Protein AF-A0A940ZMK5-F1 (afdb_monomer)

pLDDT: mean 85.36, std 7.64, range [56.47, 95.06]

Structure (mmCIF, N/CA/C/O backbone):
data_AF-A0A940ZMK5-F1
#
_entry.id   AF-A0A940ZMK5-F1
#
loop_
_atom_site.group_PDB
_atom_site.id
_atom_site.type_symbol
_atom_site.label_atom_id
_atom_site.label_alt_id
_atom_site.label_comp_id
_atom_site.label_asym_id
_atom_site.label_entity_id
_atom_site.label_seq_id
_atom_site.pdbx_PDB_ins_code
_atom_site.Cartn_x
_atom_site.Cartn_y
_atom_site.Cartn_z
_atom_site.occupancy
_atom_site.B_iso_or_equiv
_atom_site.auth_seq_id
_atom_site.auth_comp_id
_atom_site.auth_asym_id
_atom_site.auth_atom_id
_atom_site.pdbx_PDB_model_num
ATOM 1 N N . VAL A 1 1 ? -12.697 -5.880 -16.665 1.00 56.47 1 VAL A N 1
ATOM 2 C CA . VAL A 1 1 ? -12.229 -5.425 -15.326 1.00 56.47 1 VAL A CA 1
ATOM 3 C C . VAL A 1 1 ? -10.711 -5.629 -15.134 1.00 56.47 1 VAL A C 1
ATOM 5 O O . VAL A 1 1 ? -10.242 -5.677 -14.007 1.00 56.47 1 VAL A O 1
ATOM 8 N N . ASN A 1 2 ? -9.910 -5.724 -16.208 1.00 72.31 2 ASN A N 1
ATOM 9 C CA . ASN A 1 2 ? -8.469 -6.023 -16.096 1.00 72.31 2 ASN A CA 1
ATOM 10 C C . ASN A 1 2 ? -7.566 -4.816 -16.372 1.00 72.31 2 ASN A C 1
ATOM 12 O O . ASN A 1 2 ? -6.529 -4.694 -15.732 1.00 72.31 2 ASN A O 1
ATOM 16 N N . THR A 1 3 ? -8.013 -3.874 -17.207 1.00 85.69 3 THR A N 1
ATOM 17 C CA . THR A 1 3 ? -7.230 -2.696 -17.605 1.00 85.69 3 THR A CA 1
ATOM 18 C C . THR A 1 3 ? -6.737 -1.885 -16.410 1.00 85.69 3 THR A C 1
ATOM 20 O O . THR A 1 3 ? -5.552 -1.609 -16.317 1.00 85.69 3 THR A O 1
ATOM 23 N N . LEU A 1 4 ? -7.608 -1.576 -15.442 1.00 84.12 4 LEU A N 1
ATOM 24 C CA . LEU A 1 4 ? -7.210 -0.800 -14.264 1.00 84.12 4 LEU A CA 1
ATOM 25 C C . LEU A 1 4 ? -6.150 -1.525 -13.416 1.00 84.12 4 LEU A C 1
ATOM 27 O O . LEU A 1 4 ? -5.189 -0.910 -12.962 1.00 84.12 4 LEU A O 1
ATOM 31 N N . ARG A 1 5 ? -6.295 -2.844 -13.231 1.00 83.25 5 ARG A N 1
ATOM 32 C CA . ARG A 1 5 ? -5.331 -3.664 -12.483 1.00 83.25 5 ARG A CA 1
ATOM 33 C C . ARG A 1 5 ? -3.974 -3.694 -13.182 1.00 83.25 5 ARG A C 1
ATOM 35 O O . ARG A 1 5 ? -2.947 -3.508 -12.539 1.00 83.25 5 ARG A O 1
ATOM 42 N N . GLU A 1 6 ? -3.975 -3.917 -14.490 1.00 87.06 6 GLU A N 1
ATOM 43 C CA . GLU A 1 6 ? -2.765 -3.930 -15.313 1.00 87.06 6 GLU A CA 1
ATOM 44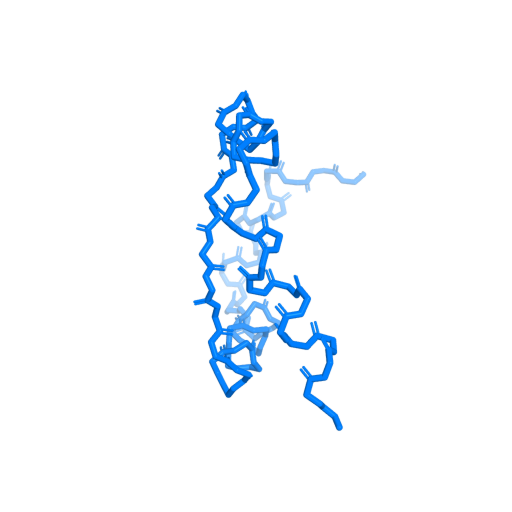 C C . GLU A 1 6 ? -2.073 -2.563 -15.309 1.00 87.06 6 GLU A C 1
ATOM 46 O O . GLU A 1 6 ? -0.853 -2.495 -15.158 1.00 87.06 6 GLU A O 1
ATOM 51 N N . SER A 1 7 ? -2.841 -1.471 -15.373 1.00 88.81 7 SER A N 1
ATOM 52 C CA . SER A 1 7 ? -2.317 -0.111 -15.236 1.00 88.81 7 SER A CA 1
ATOM 53 C C . SER A 1 7 ? -1.611 0.096 -13.895 1.00 88.81 7 SER A C 1
ATOM 55 O O . SER A 1 7 ? -0.484 0.585 -13.891 1.00 88.81 7 SER A O 1
ATOM 57 N N . PHE A 1 8 ? -2.197 -0.334 -12.770 1.00 86.88 8 PHE A N 1
ATOM 58 C CA . PHE A 1 8 ? -1.532 -0.246 -11.463 1.00 86.88 8 PHE A CA 1
ATOM 59 C C . PHE A 1 8 ? -0.235 -1.061 -11.407 1.00 86.88 8 PHE A C 1
ATOM 61 O O . PHE A 1 8 ? 0.780 -0.561 -10.927 1.00 86.88 8 PHE A O 1
ATOM 68 N N . ILE A 1 9 ? -0.227 -2.283 -11.948 1.00 87.25 9 ILE A N 1
ATOM 69 C CA . ILE A 1 9 ? 0.984 -3.118 -12.005 1.00 87.25 9 ILE A CA 1
ATOM 70 C C . ILE A 1 9 ? 2.093 -2.432 -12.811 1.00 87.25 9 ILE A C 1
ATOM 72 O O . ILE A 1 9 ? 3.263 -2.495 -12.433 1.00 87.25 9 ILE A O 1
ATOM 76 N N . ASN A 1 10 ? 1.741 -1.783 -13.920 1.00 89.56 10 ASN A N 1
ATOM 77 C CA . ASN A 1 10 ? 2.707 -1.093 -14.767 1.00 89.56 10 ASN A CA 1
ATOM 78 C C . ASN A 1 10 ? 3.269 0.165 -14.092 1.00 89.56 10 ASN A C 1
ATOM 80 O O . ASN A 1 10 ? 4.476 0.381 -14.152 1.00 89.56 10 ASN A O 1
ATOM 84 N N . VAL A 1 11 ? 2.442 0.931 -13.375 1.00 90.44 11 VAL A N 1
ATOM 85 C CA . VAL A 1 11 ? 2.893 2.103 -12.601 1.00 90.44 11 VAL A CA 1
ATOM 86 C C . VAL A 1 11 ? 3.889 1.712 -11.504 1.00 90.44 11 VAL A C 1
ATOM 88 O O . VAL A 1 11 ? 4.868 2.415 -11.287 1.00 90.44 11 VAL A O 1
ATOM 91 N N . LEU A 1 12 ? 3.734 0.548 -10.865 1.00 88.12 12 LEU A N 1
ATOM 92 C CA . LEU A 1 12 ? 4.707 0.055 -9.875 1.00 88.12 12 LEU A CA 1
ATOM 93 C C . LEU A 1 12 ? 6.095 -0.255 -10.470 1.00 88.12 12 LEU A C 1
ATOM 95 O O . LEU A 1 12 ? 7.069 -0.445 -9.732 1.00 88.12 12 LEU A O 1
ATOM 99 N N . LYS A 1 13 ? 6.207 -0.352 -11.797 1.00 88.00 13 LYS A N 1
ATOM 100 C CA . LYS A 1 13 ? 7.474 -0.541 -12.518 1.00 88.00 13 LYS A CA 1
ATOM 101 C C . LYS A 1 13 ? 8.048 0.777 -13.040 1.00 88.00 13 LYS A C 1
ATOM 103 O O . LYS A 1 13 ? 9.182 0.772 -13.511 1.00 88.00 13 LYS A O 1
ATOM 108 N N . ASP A 1 14 ? 7.297 1.871 -12.943 1.00 93.00 14 ASP A 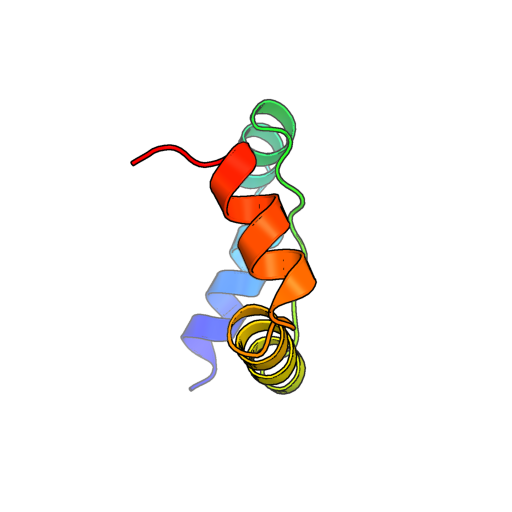N 1
ATOM 109 C CA . ASP A 1 14 ? 7.722 3.178 -13.421 1.00 93.00 14 ASP A CA 1
ATOM 110 C C . ASP A 1 14 ? 8.918 3.708 -12.592 1.00 93.00 14 ASP A C 1
ATOM 112 O O . ASP A 1 14 ? 8.847 3.762 -11.356 1.00 93.00 14 ASP A O 1
ATOM 116 N N . PRO A 1 15 ? 10.048 4.069 -13.232 1.00 92.00 15 PRO A N 1
ATOM 117 C CA . PRO A 1 15 ? 11.235 4.536 -12.520 1.00 92.00 15 PRO A CA 1
ATOM 118 C C . PRO A 1 15 ? 11.051 5.869 -11.787 1.00 92.00 15 PRO A C 1
ATOM 120 O O . PRO A 1 15 ? 11.707 6.086 -10.768 1.00 92.00 15 PRO A O 1
ATOM 123 N N . GLU A 1 16 ? 10.211 6.769 -12.298 1.00 93.50 16 GLU A N 1
ATOM 124 C CA . GLU A 1 16 ? 9.932 8.066 -11.679 1.00 93.50 16 GLU A CA 1
ATOM 125 C C . GLU A 1 16 ? 9.087 7.870 -10.420 1.00 93.50 16 GLU A C 1
ATOM 127 O O . GLU A 1 16 ? 9.470 8.339 -9.346 1.00 93.50 16 GLU A O 1
ATOM 132 N N . MET A 1 17 ? 8.039 7.047 -10.513 1.00 91.75 17 MET A N 1
ATOM 133 C CA . MET A 1 17 ? 7.210 6.654 -9.372 1.00 91.75 17 MET A CA 1
ATOM 134 C C . MET A 1 17 ? 8.040 5.995 -8.263 1.00 91.75 17 MET A C 1
ATOM 136 O O . MET A 1 17 ? 7.876 6.302 -7.083 1.00 91.75 17 MET A O 1
ATOM 140 N N . ARG A 1 18 ? 8.978 5.107 -8.619 1.00 90.12 18 ARG A N 1
ATOM 141 C CA . ARG A 1 18 ? 9.864 4.455 -7.637 1.00 90.12 18 ARG A CA 1
ATOM 142 C C . ARG A 1 18 ? 10.805 5.432 -6.946 1.00 90.12 18 ARG A C 1
ATOM 144 O O . ARG A 1 18 ? 11.030 5.298 -5.746 1.00 90.12 18 ARG A O 1
ATOM 151 N N . LYS A 1 19 ? 11.367 6.393 -7.681 1.00 93.25 19 LYS A N 1
ATOM 152 C CA . LYS A 1 19 ? 12.238 7.426 -7.102 1.00 93.25 19 LYS A CA 1
ATOM 153 C C . LYS A 1 19 ? 11.468 8.323 -6.142 1.00 93.25 19 LYS A C 1
ATOM 155 O O . LYS A 1 19 ? 11.978 8.620 -5.063 1.00 93.25 19 LYS A O 1
ATOM 1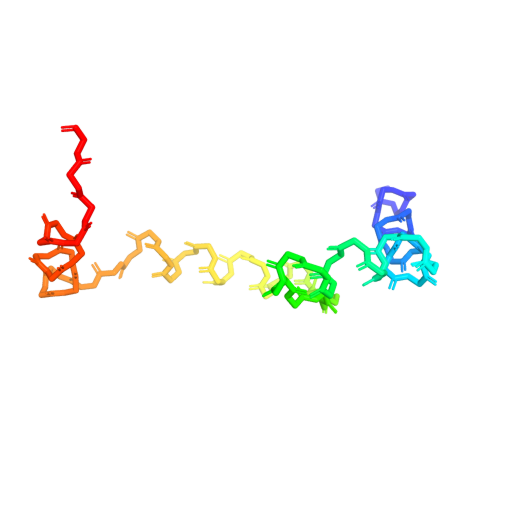60 N N . ASP A 1 20 ? 10.257 8.724 -6.513 1.00 93.75 20 ASP A N 1
ATOM 161 C CA . ASP A 1 20 ? 9.411 9.534 -5.6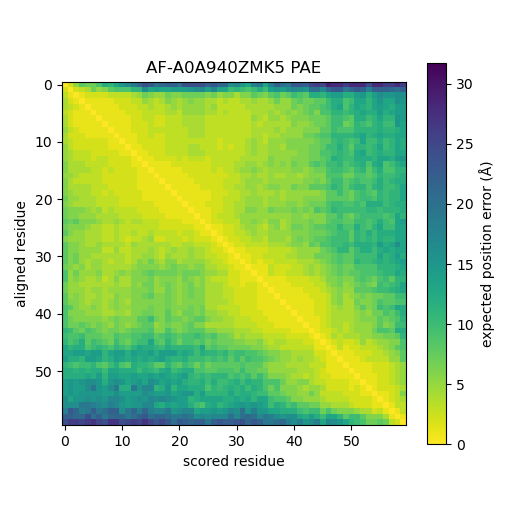42 1.00 93.75 20 ASP A CA 1
ATOM 162 C C . ASP A 1 20 ? 8.996 8.758 -4.384 1.00 93.75 20 ASP A C 1
ATOM 164 O O . ASP A 1 20 ? 9.141 9.254 -3.268 1.00 93.75 20 ASP A O 1
ATOM 168 N N . ALA A 1 21 ? 8.609 7.490 -4.527 1.00 91.69 21 ALA A N 1
ATOM 169 C CA . ALA A 1 21 ? 8.296 6.644 -3.383 1.00 91.69 21 ALA A CA 1
ATOM 170 C C . ALA A 1 21 ? 9.500 6.461 -2.443 1.00 91.69 21 ALA A C 1
ATOM 172 O O . ALA A 1 21 ? 9.360 6.629 -1.235 1.00 91.69 21 ALA A O 1
ATOM 173 N N . GLN A 1 22 ? 10.703 6.223 -2.977 1.00 91.06 22 GLN A N 1
ATOM 174 C CA . GLN A 1 22 ? 11.928 6.150 -2.169 1.00 91.06 22 GLN A CA 1
ATOM 175 C C . GLN A 1 22 ? 12.210 7.456 -1.420 1.00 91.06 22 GLN A C 1
ATOM 177 O O . GLN A 1 22 ? 12.533 7.424 -0.233 1.00 91.06 22 GLN A O 1
ATOM 182 N N . LYS A 1 23 ? 12.058 8.605 -2.089 1.00 94.81 23 LYS A N 1
ATOM 183 C CA . LYS A 1 23 ? 12.225 9.928 -1.474 1.00 94.81 23 LYS A CA 1
ATOM 184 C C . LYS A 1 23 ? 11.257 10.138 -0.307 1.00 94.81 23 LYS A C 1
ATOM 186 O O . LYS A 1 23 ? 11.646 10.718 0.703 1.00 94.81 23 LYS A O 1
ATOM 191 N N . ASN A 1 24 ? 10.028 9.648 -0.441 1.00 95.06 24 ASN A N 1
ATOM 192 C CA . ASN A 1 24 ? 8.977 9.767 0.568 1.00 95.06 24 ASN A CA 1
ATOM 193 C C . ASN A 1 24 ? 8.917 8.573 1.540 1.00 95.06 24 ASN A C 1
ATOM 195 O O . ASN A 1 24 ? 7.971 8.479 2.316 1.00 95.06 24 ASN A O 1
ATOM 199 N N . GLN A 1 25 ? 9.906 7.668 1.512 1.00 91.50 25 GLN A N 1
ATOM 200 C CA . GLN A 1 25 ? 9.946 6.452 2.342 1.00 91.50 25 GLN A CA 1
ATOM 201 C C . GLN A 1 25 ? 8.682 5.581 2.213 1.00 91.50 25 GLN A C 1
ATOM 203 O O . GLN A 1 25 ? 8.278 4.894 3.150 1.00 91.50 25 GLN A O 1
ATOM 208 N N . MET A 1 26 ? 8.055 5.608 1.039 1.00 90.75 26 MET A N 1
ATOM 209 C CA . MET A 1 26 ? 6.902 4.789 0.705 1.00 90.75 26 MET A CA 1
ATOM 210 C C . MET A 1 26 ? 7.347 3.478 0.067 1.00 90.75 26 MET A C 1
ATOM 212 O O . MET A 1 26 ? 8.088 3.459 -0.917 1.00 90.75 26 MET A O 1
ATOM 216 N N . GLU A 1 27 ? 6.844 2.371 0.602 1.00 87.88 27 GLU A N 1
ATOM 217 C CA . GLU A 1 27 ? 7.031 1.051 0.015 1.00 87.88 27 GLU A CA 1
ATOM 218 C C . GLU A 1 27 ? 5.984 0.805 -1.080 1.00 87.88 27 GLU A C 1
ATOM 220 O O . GLU A 1 27 ? 4.786 1.008 -0.878 1.00 87.88 27 GLU A O 1
ATOM 225 N N . LEU A 1 28 ? 6.445 0.389 -2.263 1.00 87.50 28 LEU A N 1
ATOM 226 C CA . LEU A 1 28 ? 5.588 0.081 -3.405 1.00 87.50 28 LEU A CA 1
ATOM 227 C C . LEU A 1 28 ? 5.544 -1.430 -3.624 1.00 87.50 28 LEU A C 1
ATOM 229 O O . LEU A 1 28 ? 6.512 -2.021 -4.101 1.00 87.50 28 LEU A O 1
ATOM 233 N N . GLU A 1 29 ? 4.395 -2.040 -3.345 1.00 85.62 29 GLU A N 1
ATOM 234 C CA . GLU A 1 29 ? 4.139 -3.455 -3.608 1.00 85.62 29 GLU A CA 1
ATOM 235 C C . GLU A 1 29 ? 2.826 -3.663 -4.370 1.00 85.62 29 GLU A C 1
ATOM 237 O O . GLU A 1 29 ? 1.875 -2.888 -4.253 1.00 85.62 29 GLU A O 1
ATOM 242 N N . TYR A 1 30 ? 2.767 -4.733 -5.167 1.00 83.81 30 TYR A N 1
ATOM 243 C CA . TYR A 1 30 ? 1.504 -5.193 -5.733 1.00 83.81 30 TYR A CA 1
ATOM 244 C C . TYR A 1 30 ? 0.804 -6.103 -4.725 1.00 83.81 30 TYR A C 1
ATOM 246 O O . TYR A 1 30 ? 1.358 -7.127 -4.331 1.00 83.81 30 TYR A O 1
ATOM 254 N N . VAL A 1 31 ? -0.435 -5.766 -4.372 1.00 83.88 31 VAL A N 1
ATOM 255 C CA . VAL A 1 31 ? -1.274 -6.582 -3.488 1.00 83.88 31 VAL A CA 1
ATOM 256 C C . VAL A 1 31 ? -2.409 -7.209 -4.308 1.00 83.88 31 VAL A C 1
ATOM 258 O O . VAL A 1 31 ? -3.135 -6.481 -4.993 1.00 83.88 31 VAL A O 1
ATOM 261 N N . PRO A 1 32 ? -2.600 -8.540 -4.262 1.00 85.00 32 PRO A N 1
ATOM 262 C CA . PRO A 1 32 ? -3.739 -9.189 -4.900 1.00 85.00 32 PRO A CA 1
ATOM 263 C C . PRO A 1 32 ? -5.084 -8.659 -4.367 1.00 85.00 32 PRO A C 1
ATOM 265 O O . PRO A 1 32 ? -5.187 -8.343 -3.182 1.00 85.00 32 PRO A O 1
ATOM 268 N N . PRO A 1 33 ? -6.149 -8.606 -5.192 1.00 82.19 33 PRO A N 1
ATOM 269 C CA . PRO A 1 33 ? -7.451 -8.064 -4.782 1.00 82.19 33 PRO A CA 1
ATOM 270 C C . PRO A 1 33 ? -8.034 -8.689 -3.505 1.00 82.19 33 PRO A C 1
ATOM 272 O O . PRO A 1 33 ? -8.535 -7.969 -2.642 1.00 82.19 33 PRO A O 1
ATOM 275 N N . ASP A 1 34 ? -7.919 -10.009 -3.360 1.00 85.31 34 ASP A N 1
ATOM 276 C CA . ASP A 1 34 ? -8.449 -10.731 -2.198 1.00 85.31 34 ASP A CA 1
ATOM 277 C C . ASP A 1 34 ? -7.704 -10.370 -0.905 1.00 85.31 34 ASP A C 1
ATOM 279 O O . ASP A 1 34 ? -8.287 -10.359 0.181 1.00 85.31 34 ASP A O 1
ATOM 283 N N . ASP A 1 35 ? -6.423 -10.019 -1.018 1.00 86.38 35 ASP A N 1
ATOM 284 C CA . ASP A 1 35 ? -5.601 -9.606 0.114 1.00 86.38 35 ASP A CA 1
ATOM 285 C C . ASP A 1 35 ? -5.811 -8.129 0.463 1.00 86.38 35 ASP A C 1
ATOM 287 O O . ASP A 1 35 ? -5.731 -7.768 1.639 1.00 86.38 35 ASP A O 1
ATOM 291 N N . ILE A 1 36 ? -6.165 -7.281 -0.513 1.00 86.69 36 ILE A N 1
ATOM 292 C CA . ILE A 1 36 ? -6.553 -5.883 -0.262 1.00 86.69 36 ILE A CA 1
ATOM 293 C C . ILE A 1 36 ? -7.765 -5.840 0.670 1.00 86.69 36 ILE A C 1
ATOM 295 O O . ILE A 1 36 ? -7.738 -5.131 1.676 1.00 86.69 36 ILE A O 1
ATOM 299 N N . LEU A 1 37 ? -8.808 -6.626 0.380 1.00 85.94 37 LEU A N 1
ATOM 300 C CA . LEU A 1 37 ? -10.020 -6.637 1.200 1.00 85.94 37 LEU A CA 1
ATOM 301 C C . LEU A 1 37 ? -9.723 -7.074 2.641 1.00 85.94 37 LEU A C 1
ATOM 303 O O . LEU A 1 37 ? -10.170 -6.419 3.581 1.00 85.94 37 LEU A O 1
ATOM 307 N N . LYS A 1 38 ? -8.916 -8.127 2.819 1.00 88.38 38 LYS A N 1
ATOM 308 C CA . LYS A 1 38 ? -8.498 -8.601 4.149 1.00 88.38 38 LYS A CA 1
ATOM 309 C C . LYS A 1 38 ? -7.711 -7.538 4.911 1.00 88.38 38 LYS A C 1
ATOM 311 O O . LYS A 1 38 ? -7.975 -7.304 6.087 1.00 88.38 38 LYS A O 1
ATOM 316 N N . ARG A 1 39 ? -6.762 -6.862 4.255 1.00 86.00 39 ARG A N 1
ATOM 317 C CA . ARG A 1 39 ? -5.966 -5.792 4.881 1.00 86.00 39 ARG A CA 1
ATOM 318 C C . ARG A 1 39 ? -6.845 -4.619 5.309 1.00 86.00 39 ARG A C 1
ATOM 320 O O . ARG A 1 39 ? -6.712 -4.152 6.436 1.00 86.00 39 ARG A O 1
ATOM 327 N N . ILE A 1 40 ? -7.777 -4.193 4.458 1.00 85.38 40 ILE A N 1
ATOM 328 C CA . ILE A 1 40 ? -8.735 -3.127 4.777 1.00 85.38 40 ILE A CA 1
ATOM 329 C C . ILE A 1 40 ? -9.607 -3.521 5.976 1.00 85.38 40 ILE A C 1
ATOM 331 O O . ILE A 1 40 ? -9.753 -2.742 6.915 1.00 85.38 40 ILE A O 1
ATOM 335 N N . GLN A 1 41 ? -10.140 -4.744 5.986 1.00 87.62 41 GLN A N 1
ATOM 336 C CA . GLN A 1 41 ? -10.927 -5.253 7.111 1.00 87.62 41 GLN A CA 1
ATOM 337 C C . GLN A 1 41 ? -10.118 -5.283 8.409 1.00 87.62 41 GLN A C 1
ATOM 339 O O . GLN A 1 41 ? -10.636 -4.884 9.446 1.00 87.62 41 GLN A O 1
ATOM 344 N N . ASN A 1 42 ? -8.848 -5.684 8.360 1.00 86.62 42 ASN A N 1
ATOM 345 C CA . ASN A 1 42 ? -7.973 -5.662 9.531 1.00 86.62 42 ASN A CA 1
ATOM 346 C C . ASN A 1 42 ? -7.760 -4.238 10.059 1.00 86.62 42 ASN A C 1
ATOM 348 O O . ASN A 1 42 ? -7.739 -4.037 11.267 1.00 86.62 42 ASN A O 1
ATOM 352 N N . VAL A 1 43 ? -7.615 -3.240 9.183 1.00 84.62 43 VAL A N 1
ATOM 353 C CA . VAL A 1 43 ? -7.482 -1.828 9.586 1.00 84.62 43 VAL A CA 1
ATOM 354 C C . VAL A 1 43 ? -8.771 -1.291 10.213 1.00 84.62 43 VAL A C 1
ATOM 356 O O . VAL A 1 43 ? -8.703 -0.548 11.188 1.00 84.62 43 VAL A O 1
ATOM 359 N N . PHE A 1 44 ? -9.944 -1.670 9.706 1.00 82.12 44 PHE A N 1
ATOM 360 C CA . PHE A 1 44 ? -11.213 -1.231 10.295 1.00 82.12 44 PHE A CA 1
ATOM 361 C C . PHE A 1 44 ? -11.577 -1.978 11.583 1.00 82.12 44 PHE A C 1
ATOM 363 O O . PHE A 1 44 ? -12.178 -1.389 12.476 1.00 82.12 44 PHE A O 1
ATOM 370 N N . ASN A 1 45 ? -11.167 -3.240 11.714 1.00 88.06 45 ASN A N 1
ATOM 371 C CA . ASN A 1 45 ? -11.470 -4.091 12.866 1.00 88.06 45 ASN A CA 1
ATOM 372 C C . ASN A 1 45 ? -10.313 -4.139 13.876 1.00 88.06 45 ASN A C 1
ATOM 374 O O . ASN A 1 45 ? -10.023 -5.188 14.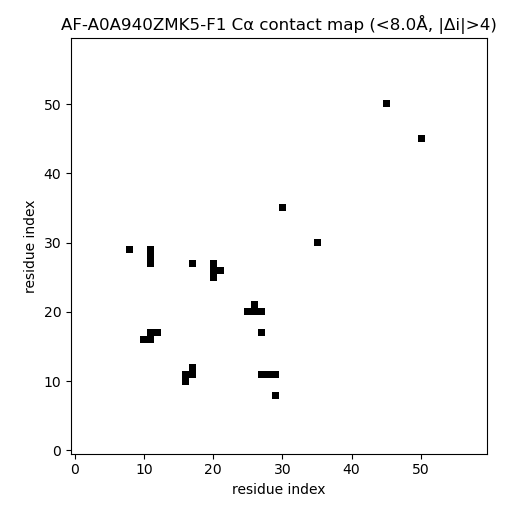455 1.00 88.06 45 ASN A O 1
ATOM 378 N N . GLN A 1 46 ? -9.627 -3.012 14.076 1.00 87.88 46 GLN A N 1
ATOM 379 C CA . GLN A 1 46 ? -8.561 -2.923 15.070 1.00 87.88 46 GLN A CA 1
ATOM 380 C C . GLN A 1 46 ? -9.140 -3.056 16.484 1.00 87.88 46 GLN A C 1
ATOM 382 O O . GLN A 1 46 ? -10.169 -2.447 16.791 1.00 87.88 46 GLN A O 1
ATOM 387 N N . PRO A 1 47 ? -8.491 -3.820 17.375 1.00 88.44 47 PRO A N 1
ATOM 388 C CA . PRO A 1 47 ? -8.964 -3.966 18.740 1.00 88.44 47 PRO A CA 1
ATOM 389 C C . PRO A 1 47 ? -8.860 -2.634 19.501 1.00 88.44 47 PRO A C 1
ATOM 391 O O . PRO A 1 47 ? -8.013 -1.782 19.223 1.00 88.44 47 PRO A O 1
ATOM 394 N N . GLU A 1 48 ? -9.736 -2.444 20.488 1.00 84.62 48 GLU A N 1
ATOM 395 C CA . GLU A 1 48 ? -9.929 -1.160 21.179 1.00 84.62 48 GLU A CA 1
ATOM 396 C C . GLU A 1 48 ? -8.641 -0.613 21.828 1.00 84.62 48 GLU A C 1
ATOM 398 O O . GLU A 1 48 ? -8.413 0.596 21.883 1.00 84.62 48 GLU A O 1
ATOM 403 N N . ASN A 1 49 ? -7.753 -1.498 22.285 1.00 88.12 49 ASN A N 1
ATOM 404 C CA . ASN A 1 49 ? -6.447 -1.136 22.836 1.00 88.12 49 ASN A CA 1
ATOM 405 C C . ASN A 1 49 ? -5.520 -0.479 21.794 1.00 88.12 49 ASN A C 1
ATOM 407 O O . ASN A 1 49 ? -4.764 0.436 22.137 1.00 88.12 49 ASN A O 1
ATOM 411 N N . VAL A 1 50 ? -5.586 -0.908 20.532 1.00 86.31 50 VAL A N 1
ATOM 412 C CA . VAL A 1 50 ? -4.828 -0.310 19.425 1.00 86.31 5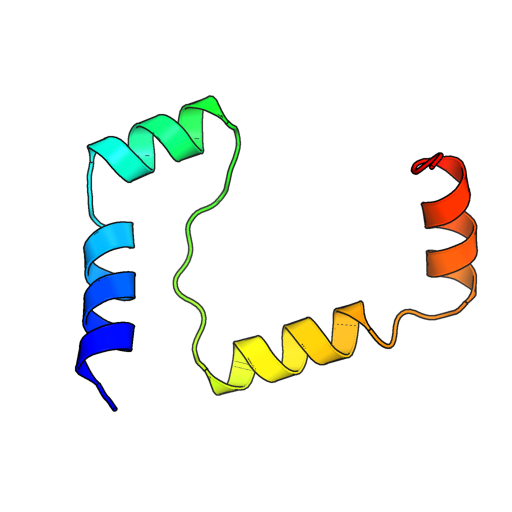0 VAL A CA 1
ATOM 413 C C . VAL A 1 50 ? -5.388 1.070 19.103 1.00 86.31 50 VAL A C 1
ATOM 415 O O . VAL A 1 50 ? -4.619 2.026 19.028 1.00 86.31 50 VAL A O 1
ATOM 418 N N . LEU A 1 51 ? -6.714 1.216 19.032 1.00 82.38 51 LEU A N 1
ATOM 419 C CA . LEU A 1 51 ? -7.370 2.510 18.797 1.00 82.38 51 LEU A CA 1
ATOM 420 C C . LEU A 1 51 ? -7.034 3.542 19.890 1.00 82.38 51 LEU A C 1
ATOM 422 O O . LEU A 1 51 ? -6.670 4.675 19.577 1.00 82.38 51 LEU A O 1
ATOM 426 N N . LYS A 1 52 ? -7.053 3.132 21.167 1.00 84.06 52 LYS A N 1
ATOM 427 C CA . LYS A 1 52 ? -6.637 3.966 22.317 1.00 84.06 52 LYS A CA 1
ATOM 428 C C . LYS A 1 52 ? -5.166 4.376 22.273 1.00 84.06 52 LYS A C 1
ATOM 430 O O . LYS A 1 52 ? -4.776 5.374 22.876 1.00 84.06 52 LYS A O 1
ATOM 435 N N . THR A 1 53 ? -4.330 3.577 21.621 1.00 83.00 53 THR A N 1
ATOM 436 C CA . THR A 1 53 ? -2.912 3.891 21.435 1.00 83.00 53 THR A CA 1
ATOM 437 C C . THR A 1 53 ? -2.740 4.874 20.281 1.00 83.00 53 THR A C 1
ATOM 439 O O . THR A 1 53 ? -2.045 5.874 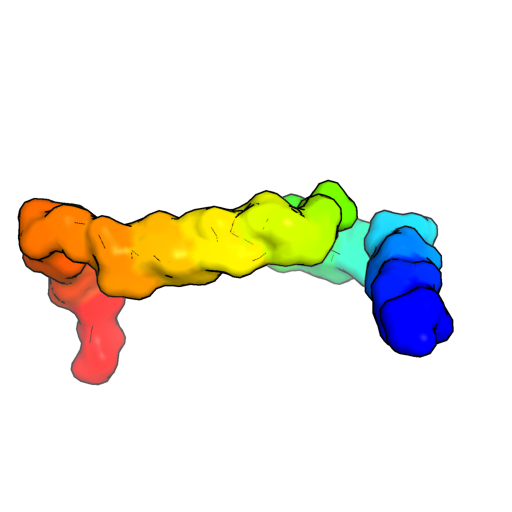20.435 1.00 83.00 53 THR A O 1
ATOM 442 N N . LEU A 1 54 ? -3.444 4.655 19.169 1.00 81.62 54 LEU A N 1
ATOM 443 C CA . LEU A 1 54 ? -3.456 5.524 17.990 1.00 81.62 54 LEU A CA 1
ATOM 444 C C . LEU A 1 54 ? -3.898 6.957 18.320 1.00 81.62 54 LEU A C 1
ATOM 446 O O . LEU A 1 54 ? -3.245 7.908 17.894 1.00 81.62 54 LEU A O 1
ATOM 450 N N . SER A 1 55 ? -4.922 7.123 19.162 1.00 77.62 55 SER A N 1
ATOM 451 C CA . SER A 1 55 ? -5.414 8.442 19.590 1.00 77.62 55 SER A CA 1
ATOM 452 C C . SER A 1 55 ? -4.399 9.267 20.394 1.00 77.62 55 SER A C 1
ATOM 454 O O . SER A 1 55 ? -4.593 10.464 20.583 1.00 77.62 55 SER A O 1
ATOM 456 N N . LYS A 1 56 ? -3.317 8.657 20.901 1.00 85.00 56 LYS A N 1
ATOM 457 C CA . LYS A 1 56 ? -2.225 9.389 21.570 1.00 85.00 56 LYS A CA 1
ATOM 458 C C . LYS A 1 56 ? -1.273 10.045 20.572 1.00 85.00 56 LYS A C 1
ATOM 460 O O . LYS A 1 56 ? -0.672 11.066 20.897 1.00 85.00 56 LYS A O 1
ATOM 465 N N . PHE A 1 57 ? -1.127 9.447 19.391 1.00 81.31 57 PHE A N 1
ATOM 466 C CA . PHE A 1 57 ? -0.186 9.879 18.357 1.00 81.31 57 PHE A CA 1
ATOM 467 C C . PHE A 1 57 ? -0.856 10.725 17.273 1.00 81.31 57 PHE A C 1
ATOM 469 O O . PHE A 1 57 ? -0.216 11.608 16.711 1.00 81.31 57 PHE A O 1
ATOM 476 N N . VAL A 1 58 ? -2.144 10.496 17.011 1.00 73.75 58 VAL A N 1
ATOM 477 C CA . VAL A 1 58 ? -2.931 11.250 16.032 1.00 73.75 58 VAL A CA 1
ATOM 478 C C . VAL A 1 58 ? -3.852 12.210 16.781 1.00 73.75 58 VAL A C 1
ATOM 480 O O . VAL A 1 58 ? -4.849 11.793 17.368 1.00 73.75 58 VAL A O 1
ATOM 483 N N . LYS A 1 59 ? -3.495 13.499 16.786 1.00 61.50 59 LYS A N 1
ATOM 484 C CA . LYS A 1 59 ? -4.367 14.589 17.243 1.00 61.50 59 LYS A CA 1
ATOM 485 C C . LYS A 1 59 ? -5.033 15.204 16.012 1.00 61.50 59 LYS A C 1
ATOM 487 O O . LYS A 1 59 ? -4.315 15.616 15.104 1.00 61.50 59 LYS A O 1
ATOM 492 N N . PHE A 1 60 ? -6.364 15.210 15.985 1.00 56.56 60 PHE A N 1
ATOM 493 C CA . PHE A 1 60 ? 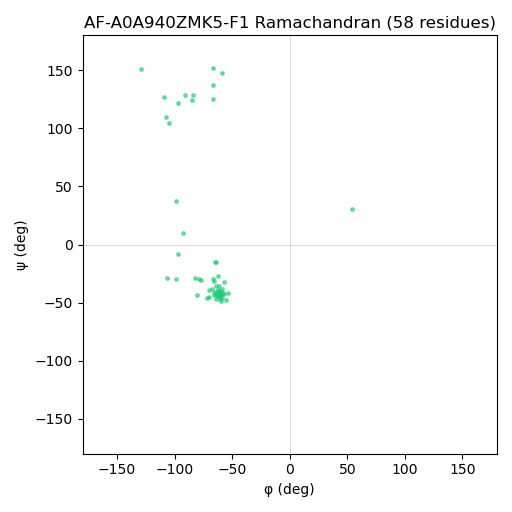-7.156 15.959 15.006 1.00 56.56 60 PHE A CA 1
ATOM 494 C C . PHE A 1 60 ? -7.361 17.395 15.484 1.00 56.56 60 PHE A C 1
ATOM 496 O O . PHE A 1 60 ? -7.490 17.577 16.719 1.00 56.56 60 PHE A O 1
#

Foldseek 3Di:
DCVVLVVLVVCLVDPVSVVVCVVVVHDDDRDDPVVVVVVVVCVVPPDPVVVVVVCVVDDD

Sequence (60 aa):
VNTLRESFINVLKDPEMRKDAQKNQMELEYVPPDDILKRIQNVFNQPENVLKTLSKFVKF

Radius of gyration: 15.84 Å; Cα contacts (8 Å, |Δi|>4): 15; chains: 1; bounding box: 24×27×40 Å

Solvent-accessible surface area (backbone atoms only — not comparable to full-atom values): 3813 Å² total; per-residue (Å²): 138,54,67,69,59,53,51,53,59,52,51,76,67,34,69,66,57,50,51,53,27,57,75,68,74,47,87,87,78,91,72,58,73,76,55,48,54,52,53,52,49,51,66,74,64,55,55,69,73,55,54,63,51,48,59,75,76,55,82,131
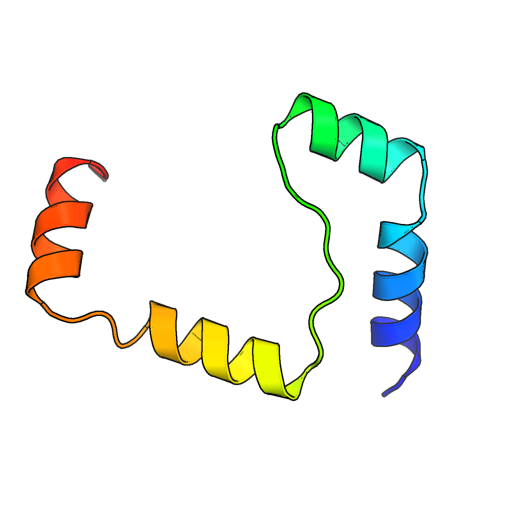
Secondary structure (DSSP, 8-state):
--HHHHHHHHHTT-HHHHHHHHHTT-------HHHHHHHHHHHHT--HHHHHHHHHH---

Mean predicted aligned error: 6.8 Å